Protein AF-A0A107F7M1-F1 (afdb_monomer_lite)

Organism: NCBI:txid101571

Secondary structure (DSSP, 8-state):
--EEEEE--TTSTTSEEEETTEEEE-BTTB-EEEEHHHHHHHHHTT-EESSSSTTSEEE-GGGS-SSPPTT-EEEETTTTEEEEE-SSSEE-TTT--B-

Radius of gyration: 14.3 Å; chains: 1; bounding box: 34×26×34 Å

pLDDT: mean 88.69, std 6.45, range [63.28, 97.25]

Sequence (99 aa):
MPNVIVHPPADGLHNTGYANGRSYTATPGNPIAVPDFDAQILCTNGWLRSVSSFAVTQGPTSGRPAAPAAGTRYSDTTVGREVMWDGATWRDPITGVIV

Structure (mmCIF, N/CA/C/O backbone):
data_AF-A0A107F7M1-F1
#
_entry.id   AF-A0A107F7M1-F1
#
loop_
_atom_site.group_PDB
_atom_site.id
_atom_site.type_symbol
_atom_site.label_atom_id
_atom_site.label_alt_id
_atom_site.label_comp_id
_atom_site.label_asym_id
_atom_site.label_entity_id
_atom_site.label_seq_id
_atom_site.pdbx_PDB_ins_code
_atom_site.Cartn_x
_atom_site.Cartn_y
_atom_site.Cartn_z
_atom_site.occupancy
_atom_site.B_iso_or_equiv
_atom_site.auth_seq_id
_atom_site.auth_comp_id
_atom_site.auth_asym_id
_atom_site.auth_atom_id
_atom_site.pdbx_PDB_model_num
ATOM 1 N N . MET A 1 1 ? 3.448 13.495 7.971 1.00 63.28 1 MET A N 1
ATOM 2 C CA . MET A 1 1 ? 3.317 12.074 8.352 1.00 63.28 1 MET A CA 1
ATOM 3 C C . MET A 1 1 ? 2.776 11.333 7.144 1.00 63.28 1 MET A C 1
ATOM 5 O O . MET A 1 1 ? 1.877 11.884 6.511 1.00 63.28 1 MET A O 1
ATOM 9 N N . PRO A 1 2 ? 3.365 10.196 6.745 1.00 78.38 2 PRO A N 1
ATOM 10 C CA . PRO A 1 2 ? 2.866 9.426 5.615 1.00 78.38 2 PRO A CA 1
ATOM 11 C C . PRO A 1 2 ? 1.515 8.787 5.956 1.00 78.38 2 PRO A C 1
ATOM 13 O O . PRO A 1 2 ? 1.275 8.374 7.091 1.00 78.38 2 PRO A O 1
ATOM 16 N N . ASN A 1 3 ? 0.637 8.708 4.960 1.00 84.69 3 ASN A N 1
ATOM 17 C CA . ASN A 1 3 ? -0.580 7.917 5.067 1.00 84.69 3 ASN A CA 1
ATOM 18 C C . ASN A 1 3 ? -0.294 6.475 4.647 1.00 84.69 3 ASN A C 1
ATOM 20 O O . ASN A 1 3 ? 0.517 6.215 3.757 1.00 84.69 3 ASN A O 1
ATOM 24 N N . VAL A 1 4 ? -1.005 5.552 5.274 1.00 88.19 4 VAL A N 1
ATOM 25 C CA . VAL A 1 4 ? -0.914 4.117 5.072 1.00 88.19 4 VAL A CA 1
ATOM 26 C C . VAL A 1 4 ? -2.297 3.575 4.770 1.00 88.19 4 VAL A C 1
ATOM 28 O O . VAL A 1 4 ? -3.271 3.896 5.448 1.00 88.19 4 VAL A O 1
ATOM 31 N N . ILE A 1 5 ? -2.377 2.738 3.748 1.00 89.50 5 ILE A N 1
ATOM 32 C CA . ILE A 1 5 ? -3.600 2.055 3.369 1.00 89.50 5 ILE A CA 1
ATOM 33 C C . ILE A 1 5 ? -3.819 0.867 4.301 1.00 89.50 5 ILE A C 1
ATOM 35 O O . ILE A 1 5 ? -2.917 0.060 4.566 1.00 89.50 5 ILE A O 1
ATOM 39 N N . VAL A 1 6 ? -5.040 0.800 4.820 1.00 89.88 6 VAL A N 1
ATOM 40 C CA . VAL A 1 6 ? -5.525 -0.257 5.698 1.00 89.88 6 VAL A CA 1
ATOM 41 C C . VAL A 1 6 ? -6.835 -0.825 5.156 1.00 89.88 6 VAL A C 1
ATOM 43 O O . VAL A 1 6 ? -7.669 -0.114 4.590 1.00 89.88 6 VAL A O 1
ATOM 46 N N . HIS A 1 7 ? -7.003 -2.127 5.335 1.00 88.69 7 HIS A N 1
ATOM 47 C CA . HIS A 1 7 ? -8.164 -2.905 4.939 1.00 88.69 7 HIS A CA 1
ATOM 48 C C . HIS A 1 7 ? -8.958 -3.286 6.193 1.00 88.69 7 HIS A C 1
ATOM 50 O O . HIS A 1 7 ? -8.360 -3.810 7.141 1.00 88.69 7 HIS A O 1
ATOM 56 N N . PRO A 1 8 ? -10.281 -3.067 6.210 1.00 89.50 8 PRO A N 1
ATOM 57 C CA . PRO A 1 8 ? -11.118 -3.59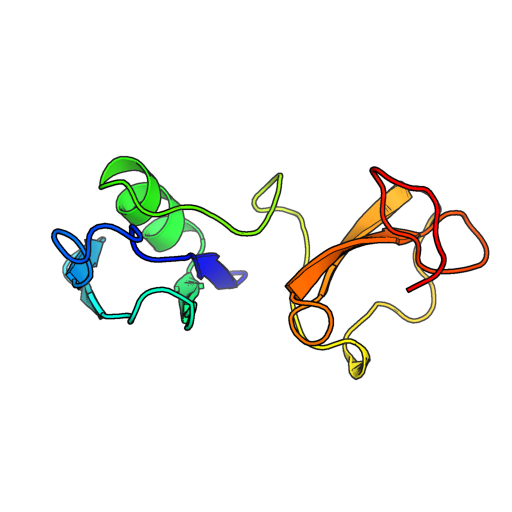8 7.273 1.00 89.50 8 PRO A CA 1
ATOM 58 C C . PRO A 1 8 ? -11.162 -5.133 7.186 1.00 89.50 8 PRO A C 1
ATOM 60 O O . PRO A 1 8 ? -11.001 -5.693 6.091 1.00 89.50 8 PRO A O 1
ATOM 63 N N . PRO A 1 9 ? -11.399 -5.832 8.306 1.00 83.94 9 PRO A N 1
ATOM 64 C CA . PRO A 1 9 ? -11.611 -7.275 8.303 1.00 83.94 9 PRO A CA 1
ATOM 65 C C . PRO A 1 9 ? -12.739 -7.695 7.360 1.00 83.94 9 PRO A C 1
ATOM 67 O O . PRO A 1 9 ? -13.807 -7.087 7.331 1.00 83.94 9 PRO A O 1
ATOM 70 N N . ALA A 1 10 ? -12.513 -8.765 6.595 1.00 81.56 10 ALA A N 1
ATOM 71 C CA . ALA A 1 10 ? -13.483 -9.253 5.613 1.00 81.56 10 ALA A CA 1
ATOM 72 C C . ALA A 1 10 ? -14.746 -9.872 6.241 1.00 81.56 10 ALA A C 1
ATOM 74 O O . ALA A 1 10 ? -15.724 -10.100 5.534 1.00 81.56 10 ALA A O 1
ATOM 75 N N . ASP A 1 11 ? -14.735 -10.122 7.554 1.00 79.44 11 ASP A N 1
ATOM 76 C CA . ASP A 1 11 ? -15.876 -10.640 8.318 1.00 79.44 11 ASP A CA 1
ATOM 77 C C . ASP A 1 11 ? -16.999 -9.606 8.524 1.00 79.44 11 ASP A C 1
ATOM 79 O O . ASP A 1 11 ? -18.102 -9.964 8.932 1.00 79.44 11 ASP A O 1
ATOM 83 N N . GLY A 1 12 ? -16.736 -8.327 8.236 1.00 70.94 12 GLY A N 1
ATOM 84 C CA . GLY A 1 12 ? -17.693 -7.236 8.385 1.00 70.94 12 GLY A CA 1
ATOM 85 C C . GLY A 1 12 ? -17.983 -6.819 9.832 1.00 70.94 12 GLY A C 1
ATOM 86 O O . GLY A 1 12 ? -18.701 -5.840 10.039 1.00 70.94 12 GLY A O 1
ATOM 87 N N . LEU A 1 13 ? -17.417 -7.505 10.829 1.00 69.56 13 LEU A N 1
ATOM 88 C CA . LEU A 1 13 ? -17.677 -7.269 12.254 1.00 69.56 13 LEU A CA 1
ATOM 89 C C . LEU A 1 13 ? -16.901 -6.063 12.801 1.00 69.56 13 LEU A C 1
ATOM 91 O O . LEU A 1 13 ? -17.289 -5.484 13.812 1.00 69.56 13 LEU A O 1
ATOM 95 N N . HIS A 1 14 ? -15.839 -5.649 12.103 1.00 71.88 14 HIS A N 1
ATOM 96 C CA . HIS A 1 14 ? -14.922 -4.586 12.529 1.00 71.88 14 HIS A CA 1
ATOM 97 C C . HIS A 1 14 ? -14.715 -3.507 11.452 1.00 71.88 14 HIS A C 1
ATOM 99 O O . HIS A 1 14 ? -13.668 -2.861 11.392 1.00 71.88 14 HIS A O 1
ATOM 105 N N . ASN A 1 15 ? -15.720 -3.300 10.594 1.00 79.12 15 ASN A N 1
ATOM 106 C CA . ASN A 1 15 ? -15.685 -2.308 9.510 1.00 79.12 15 ASN A CA 1
ATOM 107 C C . ASN A 1 15 ? -15.527 -0.866 9.999 1.00 79.12 15 ASN A C 1
ATOM 109 O O . ASN A 1 15 ? -15.076 -0.013 9.236 1.00 79.12 15 ASN A O 1
ATOM 113 N N . THR A 1 16 ? -15.878 -0.603 11.259 1.00 81.31 16 THR A N 1
ATOM 114 C CA . THR A 1 16 ? -15.584 0.651 11.947 1.00 81.31 16 THR A CA 1
ATOM 115 C C . THR A 1 16 ? -14.562 0.395 13.050 1.00 81.31 16 THR A C 1
ATOM 117 O O . THR A 1 16 ? -14.800 -0.413 13.944 1.00 81.31 16 THR A O 1
ATOM 120 N N . GLY A 1 17 ? -13.434 1.100 12.997 1.00 85.44 17 GLY A N 1
ATOM 121 C CA . GLY A 1 17 ? -12.401 1.088 14.028 1.00 85.44 17 GLY A CA 1
ATOM 122 C C . GLY A 1 17 ? -12.179 2.479 14.615 1.00 85.44 17 GLY A C 1
ATOM 123 O O . GLY A 1 17 ? -12.457 3.492 13.971 1.00 85.44 17 GLY A O 1
ATOM 124 N N . TYR A 1 18 ? -11.655 2.531 15.837 1.00 89.44 18 TYR A N 1
ATOM 125 C CA . TYR A 1 18 ? -11.272 3.780 16.494 1.00 89.44 18 TYR A CA 1
ATOM 126 C C . TYR A 1 18 ? -9.759 3.838 16.690 1.00 89.44 18 TYR A C 1
ATOM 128 O O . TYR A 1 18 ? -9.149 2.867 17.137 1.00 89.44 18 TYR A O 1
ATOM 136 N N . ALA A 1 19 ? -9.164 4.990 16.389 1.00 92.06 19 ALA A N 1
ATOM 137 C CA . ALA A 1 19 ? -7.758 5.276 16.650 1.00 92.06 19 ALA A CA 1
ATOM 138 C C . ALA A 1 19 ? -7.602 6.738 17.080 1.00 92.06 19 ALA A C 1
ATOM 140 O O . ALA A 1 19 ? -8.133 7.636 16.431 1.00 92.06 19 ALA A O 1
ATOM 141 N N . ASN A 1 20 ? -6.938 6.971 18.218 1.00 90.88 20 ASN A N 1
ATOM 142 C CA . ASN A 1 20 ? -6.706 8.305 18.794 1.00 90.88 20 ASN A CA 1
ATOM 143 C C . ASN A 1 20 ? -7.954 9.214 18.833 1.00 90.88 20 ASN A C 1
ATOM 145 O O . ASN A 1 20 ? -7.889 10.402 18.524 1.00 90.88 20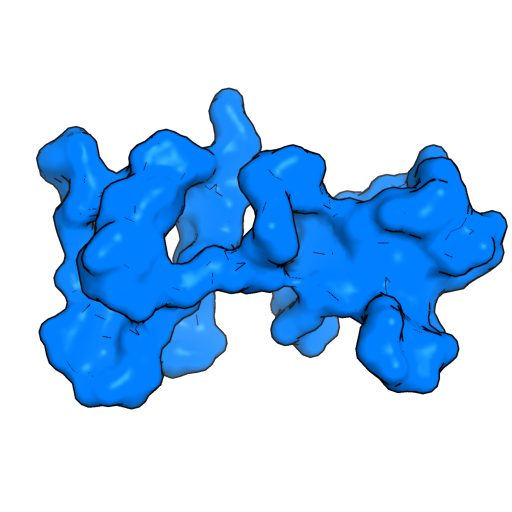 ASN A O 1
ATOM 149 N N . GLY A 1 21 ? -9.113 8.646 19.186 1.00 90.31 21 GLY A N 1
ATOM 150 C CA . GLY A 1 21 ? -10.385 9.375 19.270 1.00 90.31 21 GLY A CA 1
ATOM 151 C C . GLY A 1 21 ? -11.068 9.663 17.926 1.00 90.31 21 GLY A C 1
ATOM 152 O O . GLY A 1 21 ? -12.128 10.284 17.913 1.00 90.31 21 GLY A O 1
ATOM 153 N N . ARG A 1 22 ? -10.507 9.205 16.801 1.00 93.19 22 ARG A N 1
ATOM 154 C CA . ARG A 1 22 ? -11.116 9.285 15.465 1.00 93.19 22 ARG A CA 1
ATOM 155 C C . ARG A 1 22 ? -11.772 7.960 15.096 1.00 93.19 22 ARG A C 1
ATOM 157 O O . ARG A 1 22 ? -11.219 6.901 15.392 1.00 93.19 22 ARG A O 1
ATOM 164 N N . SER A 1 23 ? -12.928 8.024 14.437 1.00 92.50 23 SER A N 1
ATOM 165 C CA . SER A 1 23 ? -13.580 6.861 13.837 1.00 92.50 23 SER A CA 1
ATOM 166 C C . SER A 1 23 ? -13.177 6.716 12.372 1.00 92.50 23 SER A C 1
ATOM 168 O O . SER A 1 23 ? -13.181 7.676 11.602 1.00 92.50 23 SER A O 1
ATOM 170 N N . TYR A 1 24 ? -12.858 5.489 11.984 1.00 92.75 24 TYR A N 1
ATOM 171 C CA . TYR A 1 24 ? -12.532 5.104 10.620 1.00 92.75 24 TYR A CA 1
ATOM 172 C C . TYR A 1 24 ? -13.506 4.022 10.187 1.00 92.75 24 TYR A C 1
ATOM 174 O O . TYR A 1 24 ? -13.704 3.062 10.922 1.00 92.75 24 TYR A O 1
ATOM 182 N N . THR A 1 25 ? -14.133 4.178 9.021 1.00 91.00 25 THR A N 1
ATOM 183 C CA . THR A 1 25 ? -15.054 3.175 8.471 1.00 91.00 25 THR A CA 1
ATOM 184 C C . THR A 1 25 ? -14.676 2.848 7.039 1.00 91.00 25 THR A C 1
ATOM 186 O O . THR A 1 25 ? -14.440 3.752 6.240 1.00 91.00 25 THR A O 1
ATOM 189 N N . ALA A 1 26 ? -14.629 1.559 6.722 1.00 88.19 26 ALA A N 1
ATOM 190 C CA . ALA A 1 26 ? -14.371 1.053 5.385 1.00 88.19 26 ALA A CA 1
ATOM 191 C C . ALA A 1 26 ? -15.210 -0.204 5.129 1.00 88.19 26 ALA A C 1
ATOM 193 O O . ALA A 1 26 ? -15.641 -0.881 6.059 1.00 88.19 26 ALA A O 1
ATOM 194 N N . THR A 1 27 ? -15.448 -0.521 3.858 1.00 86.50 27 THR A N 1
ATOM 195 C CA . THR A 1 27 ? -16.104 -1.777 3.459 1.00 86.50 27 THR A CA 1
ATOM 196 C C . THR A 1 27 ? -15.032 -2.782 3.039 1.00 86.50 27 THR A C 1
ATOM 198 O O . THR A 1 27 ? -14.055 -2.364 2.412 1.00 86.50 27 THR A O 1
ATOM 201 N N . PRO A 1 28 ? -15.178 -4.090 3.321 1.00 84.00 28 PRO A N 1
ATOM 202 C CA . PRO A 1 28 ? -14.279 -5.107 2.788 1.00 84.00 28 PRO A CA 1
ATOM 203 C C . PRO A 1 28 ? -14.077 -4.949 1.277 1.00 84.00 28 PRO A C 1
ATOM 205 O O . PRO A 1 28 ? -15.029 -4.722 0.533 1.00 84.00 28 PRO A O 1
ATOM 208 N N . GLY A 1 29 ? -12.822 -5.011 0.831 1.00 81.00 29 GLY A N 1
ATOM 209 C CA . GLY A 1 29 ? -12.439 -4.758 -0.565 1.00 81.00 29 GLY A CA 1
ATOM 210 C C . GLY A 1 29 ? -12.253 -3.281 -0.942 1.00 81.00 29 GLY A C 1
ATOM 211 O O . GLY A 1 29 ? -11.609 -3.008 -1.948 1.00 81.00 29 GLY A O 1
ATOM 212 N N . ASN A 1 30 ? -12.717 -2.335 -0.119 1.00 84.00 30 ASN A N 1
ATOM 213 C CA . ASN A 1 30 ? -12.544 -0.892 -0.315 1.00 84.00 30 ASN A CA 1
ATOM 214 C C . ASN A 1 30 ? -11.660 -0.310 0.798 1.00 84.00 30 ASN A C 1
ATOM 216 O O . ASN A 1 30 ? -12.181 0.169 1.809 1.00 84.00 30 ASN A O 1
ATOM 220 N N . PRO A 1 31 ? -10.326 -0.386 0.663 1.00 86.81 31 PRO A N 1
ATOM 221 C CA . PRO A 1 31 ? -9.425 0.098 1.695 1.00 86.81 31 PRO A CA 1
ATOM 222 C C . PRO A 1 31 ? -9.411 1.627 1.784 1.00 86.81 31 PRO A C 1
ATOM 224 O O . PRO A 1 31 ? -9.769 2.331 0.840 1.00 86.81 31 PRO A O 1
ATOM 227 N N . ILE A 1 32 ? -8.941 2.140 2.919 1.00 89.00 32 ILE A N 1
ATOM 228 C CA . ILE A 1 32 ? -8.823 3.579 3.182 1.00 89.00 32 ILE A CA 1
ATOM 229 C C . ILE A 1 32 ? -7.387 3.941 3.552 1.00 89.00 32 ILE A C 1
ATOM 231 O O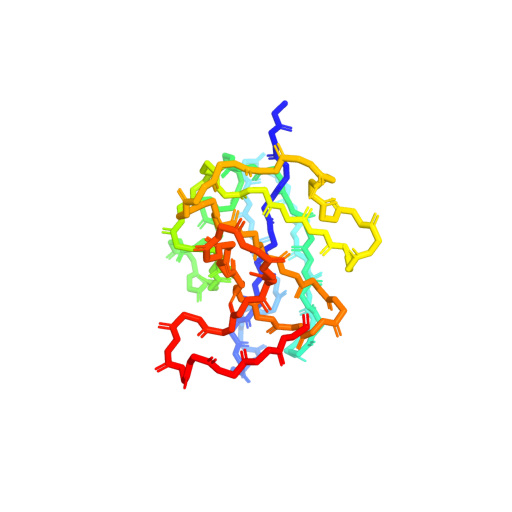 . ILE A 1 32 ? -6.672 3.144 4.158 1.00 89.00 32 ILE A O 1
ATOM 235 N N . ALA A 1 33 ? -6.971 5.156 3.201 1.00 89.25 33 ALA A N 1
ATOM 236 C CA . ALA A 1 33 ? -5.696 5.719 3.623 1.00 89.25 33 ALA A CA 1
ATOM 237 C C . ALA A 1 33 ? -5.873 6.463 4.953 1.00 89.25 33 ALA A C 1
ATOM 239 O O . ALA A 1 33 ? -6.719 7.351 5.061 1.00 89.25 33 ALA A O 1
ATOM 240 N N . VAL A 1 34 ? -5.064 6.121 5.951 1.00 90.00 34 VAL A N 1
ATOM 241 C CA . VAL A 1 34 ? -5.091 6.728 7.291 1.00 90.00 34 VAL A CA 1
ATOM 242 C C . VAL A 1 34 ? -3.675 7.134 7.709 1.00 90.00 34 VAL A C 1
ATOM 244 O O . VAL A 1 34 ? -2.714 6.598 7.158 1.00 90.00 34 VAL A O 1
ATOM 247 N N . PRO A 1 35 ? -3.491 8.050 8.669 1.00 91.12 35 PRO A N 1
ATOM 248 C CA . PRO A 1 35 ? -2.162 8.354 9.195 1.00 91.12 35 PRO A CA 1
ATOM 249 C C . PRO A 1 35 ? -1.472 7.109 9.771 1.00 91.12 35 PRO A C 1
ATOM 251 O O . PRO A 1 35 ? -2.124 6.273 10.396 1.00 91.12 35 PRO A O 1
ATOM 254 N N . ASP A 1 36 ? -0.156 6.990 9.597 1.00 88.62 36 ASP A N 1
ATOM 255 C CA . ASP A 1 36 ? 0.653 5.865 10.095 1.00 88.62 36 ASP A CA 1
ATOM 256 C C . ASP A 1 36 ? 0.415 5.518 11.580 1.00 88.62 36 ASP A C 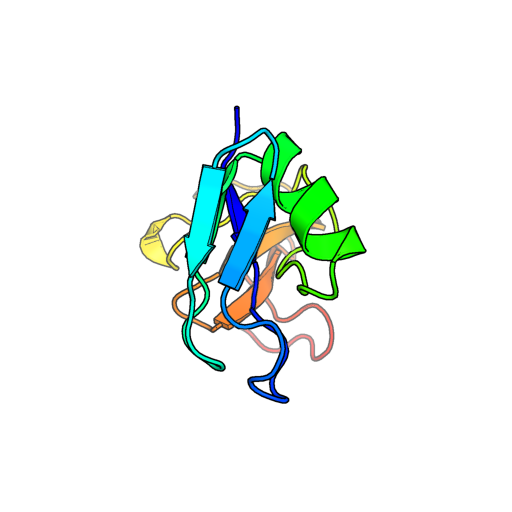1
ATOM 258 O O . ASP A 1 36 ? 0.214 4.351 11.926 1.00 88.62 36 ASP A O 1
ATOM 262 N N . PHE A 1 37 ? 0.360 6.527 12.448 1.00 89.00 37 PHE A N 1
ATOM 263 C CA . PHE A 1 37 ? 0.124 6.363 13.882 1.00 89.00 37 PHE A CA 1
ATOM 264 C C . PHE A 1 37 ? -1.291 5.848 14.209 1.00 89.00 37 PHE A C 1
ATOM 266 O O . PHE A 1 37 ? -1.475 5.137 15.197 1.00 89.00 37 PHE A O 1
ATOM 273 N N . ASP A 1 38 ? -2.288 6.161 13.374 1.00 93.31 38 ASP A N 1
ATOM 274 C CA . ASP A 1 38 ? -3.650 5.631 13.505 1.00 93.31 38 ASP A CA 1
ATOM 275 C C . ASP A 1 38 ? -3.740 4.213 12.917 1.00 93.31 38 ASP A C 1
ATOM 277 O O . ASP A 1 38 ? -4.373 3.333 13.507 1.00 93.31 38 ASP A O 1
ATOM 281 N N . ALA A 1 39 ? -3.042 3.950 11.805 1.00 90.69 39 ALA A N 1
ATOM 282 C CA . ALA A 1 39 ? -2.964 2.628 11.183 1.00 90.69 39 ALA A CA 1
ATOM 283 C C . ALA A 1 39 ? -2.431 1.566 12.151 1.00 90.69 39 ALA A C 1
ATOM 285 O O . ALA A 1 39 ? -2.926 0.440 12.139 1.00 90.69 39 ALA A O 1
ATOM 286 N N . GLN A 1 40 ? -1.456 1.899 13.004 1.00 89.94 40 GLN A N 1
ATOM 287 C CA . GLN A 1 40 ? -0.942 0.957 14.000 1.00 89.94 40 GLN A CA 1
ATOM 288 C C . GLN A 1 40 ? -2.031 0.509 14.988 1.00 89.94 40 GLN A C 1
ATOM 290 O O . GLN A 1 40 ? -2.136 -0.682 15.275 1.00 89.94 40 GLN A O 1
ATOM 295 N N . ILE A 1 41 ? -2.870 1.434 15.462 1.00 91.94 41 ILE A N 1
ATOM 296 C CA . ILE A 1 41 ? -3.981 1.118 16.372 1.00 91.94 41 ILE A CA 1
ATOM 297 C C . ILE A 1 41 ? -5.053 0.305 15.643 1.00 91.94 41 ILE A C 1
ATOM 299 O O . ILE A 1 41 ? -5.518 -0.705 16.168 1.00 91.94 41 ILE A O 1
ATOM 303 N N . LEU A 1 42 ? -5.410 0.694 14.415 1.00 91.50 42 LEU A N 1
ATOM 304 C CA . LEU A 1 42 ? -6.374 -0.058 13.609 1.00 91.50 42 LEU A CA 1
ATOM 305 C C . LEU A 1 42 ? -5.904 -1.496 13.354 1.00 91.50 42 LEU A C 1
ATOM 307 O O . LEU A 1 42 ? -6.713 -2.416 13.447 1.00 91.50 42 LEU A O 1
ATOM 311 N N . CYS A 1 43 ? -4.606 -1.710 13.111 1.00 89.62 43 CYS A N 1
ATOM 312 C CA . CYS A 1 43 ? -4.055 -3.056 12.937 1.00 89.62 43 CYS A CA 1
ATOM 313 C C . CYS A 1 43 ? -4.175 -3.911 14.205 1.00 89.62 43 CYS A C 1
ATOM 315 O O . CYS A 1 43 ? -4.513 -5.089 14.124 1.00 89.62 43 CYS A O 1
ATOM 317 N N . THR A 1 44 ? -3.957 -3.320 15.383 1.00 88.69 44 THR A N 1
ATOM 318 C CA . THR A 1 44 ? -4.216 -3.995 16.668 1.00 88.69 44 THR A CA 1
ATOM 319 C C . THR A 1 44 ? -5.696 -4.357 16.831 1.00 88.69 44 THR A C 1
ATOM 321 O O . THR A 1 44 ? -6.011 -5.390 17.412 1.00 88.69 44 THR A O 1
ATOM 324 N N . ASN A 1 45 ? -6.600 -3.560 16.255 1.00 87.44 45 ASN A N 1
ATOM 325 C CA . ASN A 1 45 ? -8.044 -3.818 16.213 1.00 87.44 45 ASN A CA 1
ATOM 326 C C . ASN A 1 45 ? -8.466 -4.755 15.062 1.00 87.44 45 ASN A C 1
ATOM 328 O O . ASN A 1 45 ? -9.636 -4.785 14.682 1.00 87.44 45 ASN A O 1
ATOM 332 N N . GLY A 1 46 ? -7.524 -5.504 14.482 1.00 88.19 46 GLY A N 1
ATOM 333 C CA . GLY A 1 46 ? -7.787 -6.537 13.481 1.00 88.19 46 GLY A CA 1
ATOM 334 C C . GLY A 1 46 ? -7.735 -6.067 12.029 1.00 88.19 46 GLY A C 1
ATOM 335 O O . GLY A 1 46 ? -7.803 -6.904 11.133 1.00 88.19 46 GLY A O 1
ATOM 336 N N . TRP A 1 47 ? -7.576 -4.768 11.762 1.00 91.06 47 TRP A N 1
ATOM 337 C CA . TRP A 1 47 ? -7.405 -4.291 10.389 1.00 91.06 47 TRP A CA 1
ATOM 338 C C . TRP A 1 47 ? -6.071 -4.763 9.808 1.00 91.06 47 TRP A C 1
ATOM 340 O O . TRP A 1 47 ? -5.099 -5.002 10.522 1.00 91.06 47 TRP A O 1
ATOM 350 N N . LEU A 1 48 ? -6.000 -4.869 8.485 1.00 89.06 48 LEU A N 1
ATOM 351 C CA . LEU A 1 48 ? -4.792 -5.311 7.799 1.00 89.06 48 LEU A CA 1
ATOM 352 C C . LEU A 1 48 ? -4.151 -4.156 7.039 1.00 89.06 48 LEU A C 1
ATOM 354 O O . LEU A 1 48 ? -4.805 -3.459 6.272 1.00 89.06 48 LEU A O 1
ATOM 358 N N . ARG A 1 49 ? -2.849 -3.955 7.217 1.00 88.19 49 ARG A N 1
ATOM 359 C CA . ARG A 1 49 ? -2.083 -2.962 6.459 1.00 88.19 49 ARG A CA 1
ATOM 360 C C . ARG A 1 49 ? -1.682 -3.516 5.089 1.00 88.19 49 ARG A C 1
ATOM 362 O O . ARG A 1 49 ? -1.190 -4.637 5.016 1.00 88.19 49 ARG A O 1
ATOM 369 N N . SER A 1 50 ? -1.806 -2.716 4.027 1.00 81.69 50 SER A N 1
ATOM 370 C CA . SER A 1 50 ? -1.448 -3.130 2.652 1.00 81.69 50 SER A CA 1
ATOM 371 C C . SER A 1 50 ? 0.059 -3.228 2.396 1.00 81.69 50 SER A C 1
ATOM 373 O O . SER A 1 50 ? 0.479 -3.817 1.406 1.00 81.69 50 SER A O 1
ATOM 375 N N . VAL A 1 51 ? 0.876 -2.628 3.266 1.00 79.94 51 VAL A N 1
ATOM 376 C CA . VAL A 1 51 ? 2.340 -2.590 3.143 1.00 79.94 51 VAL A CA 1
ATOM 377 C C . VAL A 1 51 ? 3.060 -3.447 4.164 1.00 79.94 51 VAL A C 1
ATOM 379 O O . VAL A 1 51 ? 2.694 -3.510 5.344 1.00 79.94 51 VAL A O 1
ATOM 382 N N . SER A 1 52 ? 4.195 -3.981 3.720 1.00 76.94 52 SER A N 1
ATOM 383 C CA . SER A 1 52 ? 5.155 -4.688 4.564 1.00 76.94 52 SER A CA 1
ATOM 384 C C . SER A 1 52 ? 5.704 -3.821 5.709 1.00 76.94 52 SER A C 1
ATOM 386 O O . SER A 1 52 ? 5.850 -4.312 6.829 1.00 76.94 52 SER A O 1
ATOM 388 N N . SER A 1 53 ? 5.924 -2.518 5.495 1.00 81.44 53 SER A N 1
ATOM 389 C CA . SER A 1 53 ? 6.353 -1.579 6.544 1.00 81.44 53 SER A CA 1
ATOM 390 C C . SER A 1 53 ? 5.804 -0.162 6.343 1.00 81.44 53 SER A C 1
ATOM 392 O O . SER A 1 53 ? 5.442 0.216 5.232 1.00 81.44 53 SER A O 1
ATOM 394 N N . PHE A 1 54 ? 5.788 0.649 7.407 1.00 74.44 54 PHE A N 1
ATOM 395 C CA . PHE A 1 54 ? 5.366 2.060 7.363 1.00 74.44 54 PHE A CA 1
ATOM 396 C C . PHE A 1 54 ? 6.268 2.959 6.497 1.00 74.44 54 PHE A C 1
ATOM 398 O O . PHE A 1 54 ? 5.874 4.069 6.158 1.00 74.44 54 PHE A O 1
ATOM 405 N N . ALA A 1 55 ? 7.461 2.485 6.123 1.00 78.38 55 ALA A N 1
ATOM 406 C CA . ALA A 1 55 ? 8.374 3.208 5.240 1.00 78.38 55 ALA A CA 1
ATOM 407 C C . ALA A 1 55 ? 8.053 3.011 3.747 1.00 78.38 55 ALA A C 1
ATOM 409 O O . ALA A 1 55 ? 8.620 3.705 2.906 1.00 78.38 55 ALA A O 1
ATOM 410 N N . VAL A 1 56 ? 7.175 2.061 3.399 1.00 84.88 56 VAL A N 1
ATOM 411 C CA . VAL A 1 56 ? 6.800 1.804 2.004 1.00 84.88 56 VAL A CA 1
ATOM 412 C C . VAL A 1 56 ? 5.797 2.855 1.538 1.00 84.88 56 VAL A C 1
ATOM 414 O O . VAL A 1 56 ? 4.690 2.960 2.070 1.00 84.88 56 VAL A O 1
ATOM 417 N N . THR A 1 57 ? 6.182 3.605 0.508 1.00 86.88 57 THR A N 1
ATOM 418 C CA . THR A 1 57 ? 5.316 4.571 -0.175 1.00 86.88 57 THR A CA 1
ATOM 419 C C . THR A 1 57 ? 4.165 3.862 -0.889 1.00 86.88 57 THR A C 1
ATOM 421 O O . THR A 1 57 ? 4.306 2.730 -1.356 1.00 86.88 57 THR A O 1
ATOM 424 N N . GLN A 1 58 ? 3.017 4.529 -0.985 1.00 88.31 58 GLN A N 1
ATOM 425 C CA . GLN A 1 58 ? 1.787 3.953 -1.527 1.00 88.31 58 GLN A CA 1
ATOM 426 C C . GLN A 1 58 ? 1.070 4.953 -2.430 1.00 88.31 58 GLN A C 1
ATOM 428 O O . GLN A 1 58 ? 1.184 6.164 -2.224 1.00 88.31 58 GLN A O 1
ATOM 433 N N . GLY A 1 59 ? 0.302 4.451 -3.392 1.00 87.44 59 GLY A N 1
ATOM 434 C CA . GLY A 1 59 ? -0.495 5.279 -4.295 1.00 87.44 59 GLY A CA 1
ATOM 435 C C . GLY A 1 59 ? -0.784 4.590 -5.631 1.00 87.44 59 GLY A C 1
ATOM 436 O O . GLY A 1 59 ? -0.527 3.396 -5.767 1.00 87.44 59 GLY A O 1
ATOM 437 N N . PRO A 1 60 ? -1.352 5.312 -6.611 1.00 90.81 60 PRO A N 1
ATOM 438 C CA . PRO A 1 60 ? -1.673 4.746 -7.921 1.00 90.81 60 PRO A CA 1
ATOM 439 C C . PRO A 1 60 ? -0.407 4.437 -8.731 1.00 90.81 60 PRO A C 1
ATOM 441 O O . PRO A 1 60 ? 0.663 4.974 -8.444 1.00 90.81 60 PRO A O 1
ATOM 444 N N . THR A 1 61 ? -0.530 3.668 -9.818 1.00 94.44 61 THR A N 1
ATOM 445 C CA . THR A 1 61 ? 0.603 3.381 -10.723 1.00 94.44 61 THR A CA 1
ATOM 446 C C . THR A 1 61 ? 1.294 4.644 -11.243 1.00 94.44 61 THR A C 1
ATOM 448 O O . THR A 1 61 ? 2.516 4.675 -11.372 1.00 94.44 61 THR A O 1
ATOM 451 N N . SER A 1 62 ? 0.542 5.724 -11.469 1.00 95.19 62 SER A N 1
ATOM 452 C CA . SER A 1 62 ? 1.089 7.028 -11.874 1.00 95.19 62 SER A CA 1
ATOM 453 C C . SER A 1 62 ? 1.919 7.728 -10.791 1.00 95.19 62 SER A C 1
ATOM 455 O O . SER A 1 62 ? 2.668 8.649 -11.101 1.00 95.19 62 SER A O 1
ATOM 457 N N . GLY A 1 63 ? 1.792 7.310 -9.530 1.00 93.19 63 GLY A N 1
ATOM 458 C CA . GLY A 1 63 ? 2.548 7.819 -8.388 1.00 93.19 63 GLY A CA 1
ATOM 459 C C . GLY A 1 63 ? 3.795 7.000 -8.049 1.00 93.19 63 GLY A C 1
ATOM 460 O O . GLY A 1 63 ? 4.461 7.311 -7.057 1.00 93.19 63 GLY A O 1
ATOM 461 N N . ARG A 1 64 ? 4.116 5.953 -8.824 1.00 94.44 64 ARG A N 1
ATOM 462 C CA . ARG A 1 64 ? 5.366 5.202 -8.654 1.00 94.44 64 ARG A CA 1
ATOM 463 C C . ARG A 1 64 ? 6.563 6.147 -8.854 1.00 94.44 64 ARG A C 1
ATOM 465 O O . ARG A 1 64 ? 6.546 6.954 -9.786 1.00 94.44 64 ARG A O 1
ATOM 472 N N . PRO A 1 65 ? 7.622 6.058 -8.027 1.00 94.44 65 PRO A N 1
ATOM 473 C CA . PRO A 1 65 ? 8.842 6.826 -8.253 1.00 94.44 65 PRO A CA 1
ATOM 474 C C . PRO A 1 65 ? 9.398 6.596 -9.665 1.00 94.44 65 PRO A C 1
ATOM 476 O O . PRO A 1 65 ? 9.460 5.456 -10.121 1.00 94.44 65 PRO A O 1
ATOM 479 N N . ALA A 1 66 ? 9.824 7.667 -10.339 1.00 93.44 66 ALA A N 1
ATOM 480 C CA . ALA A 1 66 ? 10.345 7.592 -11.708 1.00 93.44 66 ALA A CA 1
ATOM 481 C C . ALA A 1 66 ? 11.795 7.072 -11.786 1.00 93.44 66 ALA A C 1
ATOM 483 O O . ALA A 1 66 ? 12.176 6.472 -12.785 1.00 93.44 66 ALA A O 1
ATOM 484 N N . ALA A 1 67 ? 12.595 7.290 -10.736 1.00 93.62 67 ALA A N 1
ATOM 485 C CA . ALA A 1 67 ? 13.986 6.834 -10.643 1.00 93.62 67 ALA A CA 1
ATOM 486 C C . ALA A 1 67 ? 14.281 6.144 -9.290 1.00 93.62 67 ALA A C 1
ATOM 488 O O . ALA A 1 67 ? 15.050 6.665 -8.480 1.00 93.62 67 ALA A O 1
ATOM 489 N N . PRO A 1 68 ? 13.627 5.009 -8.988 1.00 95.50 68 PRO A N 1
ATOM 490 C CA . PRO A 1 68 ? 13.863 4.250 -7.764 1.00 95.50 68 PRO A CA 1
ATOM 491 C C . PRO A 1 68 ? 15.183 3.465 -7.822 1.00 95.50 68 PRO A C 1
ATOM 493 O O . PRO A 1 68 ? 15.634 3.037 -8.884 1.00 95.50 68 PRO A O 1
ATOM 496 N N . ALA A 1 69 ? 15.775 3.202 -6.657 1.00 95.81 69 ALA A N 1
ATOM 497 C CA . ALA A 1 69 ? 16.852 2.220 -6.540 1.00 95.81 69 ALA A CA 1
ATOM 498 C C . ALA A 1 69 ? 16.290 0.788 -6.636 1.00 95.81 69 ALA A C 1
ATOM 500 O O . ALA A 1 69 ? 15.141 0.540 -6.255 1.00 95.81 69 ALA A O 1
ATOM 501 N N . ALA A 1 70 ? 17.085 -0.171 -7.117 1.00 95.81 70 ALA A N 1
ATOM 502 C CA . ALA A 1 70 ? 16.703 -1.587 -7.097 1.00 95.81 70 ALA A CA 1
ATOM 503 C C . ALA A 1 70 ? 16.343 -2.035 -5.667 1.00 95.81 70 ALA A C 1
ATOM 505 O O . ALA A 1 70 ? 16.998 -1.647 -4.700 1.00 95.81 70 ALA A O 1
ATOM 506 N N . GLY A 1 71 ? 15.273 -2.816 -5.532 1.00 92.94 71 GLY A N 1
ATOM 507 C CA . GLY A 1 71 ? 14.705 -3.231 -4.249 1.00 92.94 71 GLY A CA 1
ATOM 508 C C . GLY A 1 71 ? 13.712 -2.239 -3.636 1.00 92.94 71 GLY A C 1
ATOM 509 O O . GLY A 1 71 ? 13.087 -2.568 -2.625 1.00 92.94 71 GLY A O 1
ATOM 510 N N . THR A 1 72 ? 13.512 -1.055 -4.234 1.00 94.06 72 THR A N 1
ATOM 511 C CA . THR A 1 72 ? 12.474 -0.115 -3.779 1.00 94.06 72 THR A CA 1
ATOM 512 C C . THR A 1 72 ? 11.109 -0.786 -3.869 1.00 94.06 72 THR A C 1
ATOM 514 O O . THR A 1 72 ? 10.723 -1.272 -4.931 1.00 94.06 72 THR A O 1
ATOM 517 N N . ARG A 1 73 ? 10.376 -0.794 -2.754 1.00 92.94 73 ARG A N 1
ATOM 518 C CA . ARG A 1 73 ? 9.001 -1.295 -2.670 1.00 92.94 73 ARG A CA 1
ATOM 519 C C . ARG A 1 73 ? 8.010 -0.145 -2.796 1.00 92.94 73 ARG A C 1
ATOM 521 O O . ARG A 1 73 ? 8.274 0.960 -2.324 1.00 92.94 73 ARG A O 1
ATOM 528 N N . TYR A 1 74 ? 6.865 -0.424 -3.4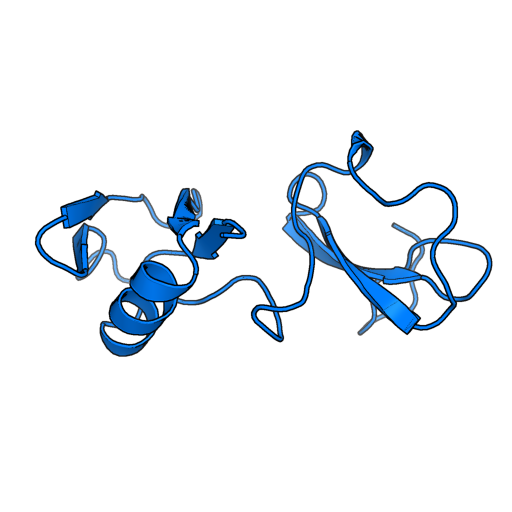00 1.00 92.31 74 TYR A N 1
ATOM 529 C CA . TYR A 1 74 ? 5.757 0.514 -3.530 1.00 92.31 74 TYR A CA 1
ATOM 530 C C . TYR A 1 74 ? 4.434 -0.245 -3.442 1.00 92.31 74 TYR A C 1
ATOM 532 O O . TYR A 1 74 ? 4.265 -1.256 -4.116 1.00 92.31 74 TYR A O 1
ATOM 540 N N . SER A 1 75 ? 3.488 0.219 -2.628 1.00 90.62 75 SER A N 1
ATOM 541 C CA . SER A 1 75 ? 2.134 -0.349 -2.617 1.00 90.62 75 SER A CA 1
ATOM 542 C C . SER A 1 75 ? 1.282 0.333 -3.672 1.00 90.62 75 SER A C 1
ATOM 544 O O . SER A 1 75 ? 0.789 1.443 -3.455 1.00 90.62 75 SER A O 1
ATOM 546 N N . ASP A 1 76 ? 1.111 -0.340 -4.805 1.00 90.94 76 ASP A N 1
ATOM 547 C CA . ASP A 1 76 ? 0.357 0.178 -5.935 1.00 90.94 76 ASP A CA 1
ATOM 548 C C . ASP A 1 76 ? -1.140 -0.107 -5.772 1.00 90.94 76 ASP A C 1
ATOM 550 O O . ASP A 1 76 ? -1.580 -1.259 -5.779 1.00 90.94 76 ASP A O 1
ATOM 554 N N . THR A 1 77 ? -1.935 0.951 -5.647 1.00 85.88 77 THR A N 1
ATOM 555 C CA . THR A 1 77 ? -3.386 0.868 -5.457 1.00 85.88 77 THR A CA 1
ATOM 556 C C . THR A 1 77 ? -4.160 0.598 -6.737 1.00 85.88 77 THR A C 1
ATOM 558 O O . THR A 1 77 ? -5.283 0.112 -6.663 1.00 85.88 77 THR A O 1
ATOM 561 N N . THR A 1 78 ? -3.584 0.888 -7.903 1.00 89.56 78 THR A N 1
ATOM 562 C CA . THR A 1 78 ? -4.181 0.568 -9.203 1.00 89.56 78 THR A CA 1
ATOM 563 C C . THR A 1 78 ? -4.062 -0.927 -9.490 1.00 89.56 78 THR A C 1
ATOM 565 O O . THR A 1 78 ? -5.002 -1.533 -9.993 1.00 89.56 78 THR A O 1
ATOM 568 N N . VAL A 1 79 ? -2.934 -1.540 -9.122 1.00 89.12 79 VAL A N 1
ATOM 569 C CA . VAL A 1 79 ? -2.724 -2.996 -9.232 1.00 89.12 79 VAL A CA 1
ATOM 570 C C . VAL A 1 79 ? -3.349 -3.743 -8.046 1.00 89.12 79 VAL A C 1
ATOM 572 O O . VAL A 1 79 ? -3.732 -4.909 -8.160 1.00 89.12 79 VAL A O 1
ATOM 575 N N . GLY A 1 80 ? -3.435 -3.080 -6.891 1.00 83.94 80 GLY A N 1
ATOM 576 C CA . GLY A 1 80 ? -3.949 -3.646 -5.647 1.00 83.94 80 GLY A CA 1
ATOM 577 C C . GLY A 1 80 ? -2.946 -4.533 -4.906 1.00 83.94 80 GLY A C 1
ATOM 578 O O . GLY A 1 80 ? -3.363 -5.424 -4.169 1.00 83.94 80 GLY A O 1
ATOM 579 N N . ARG A 1 81 ? -1.635 -4.343 -5.112 1.00 85.81 81 ARG A N 1
ATOM 580 C CA .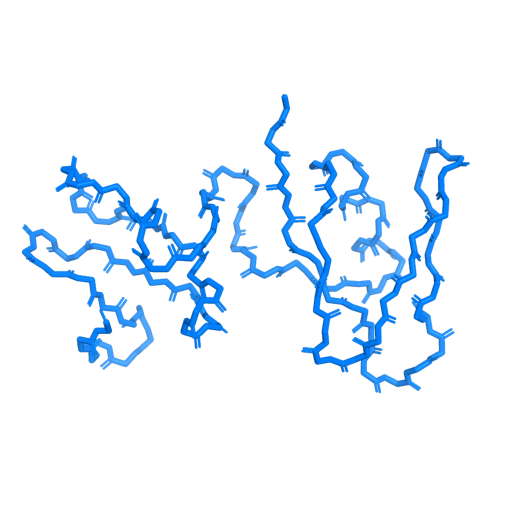 ARG A 1 81 ? -0.584 -5.122 -4.432 1.00 85.81 81 ARG A CA 1
ATOM 581 C C . ARG A 1 81 ? 0.727 -4.348 -4.297 1.00 85.81 81 ARG A C 1
ATOM 583 O O . ARG A 1 81 ? 0.956 -3.356 -4.988 1.00 85.81 81 ARG A O 1
ATOM 590 N N . GLU A 1 82 ? 1.611 -4.840 -3.433 1.00 90.56 82 GLU A N 1
ATOM 591 C CA . GLU A 1 82 ? 2.983 -4.339 -3.346 1.00 90.56 82 GLU A CA 1
ATOM 592 C C . GLU A 1 82 ? 3.799 -4.791 -4.566 1.00 90.56 82 GLU A C 1
ATOM 594 O O . GLU A 1 82 ? 3.775 -5.961 -4.949 1.00 90.56 82 GLU A O 1
ATOM 599 N N . VAL A 1 83 ? 4.524 -3.853 -5.168 1.00 93.81 83 VAL A N 1
ATOM 600 C CA . VAL A 1 83 ? 5.447 -4.065 -6.284 1.00 93.81 83 VAL A CA 1
ATOM 601 C C . VAL A 1 83 ? 6.862 -3.673 -5.865 1.00 93.81 83 VAL A C 1
ATOM 603 O O . VAL A 1 83 ? 7.060 -2.842 -4.975 1.00 93.81 83 VAL A O 1
ATOM 606 N N . MET A 1 84 ? 7.862 -4.266 -6.509 1.00 95.25 84 MET A N 1
ATOM 607 C CA . MET A 1 84 ? 9.275 -3.997 -6.267 1.00 95.25 84 MET A CA 1
ATOM 608 C C . MET A 1 84 ? 9.974 -3.613 -7.569 1.00 95.25 84 MET A C 1
ATOM 610 O O . MET A 1 84 ? 9.769 -4.246 -8.604 1.00 95.25 84 MET A O 1
ATOM 614 N N . TRP A 1 85 ? 10.815 -2.584 -7.513 1.00 97.25 85 TRP A N 1
ATOM 615 C CA . TRP A 1 85 ? 11.694 -2.224 -8.618 1.00 97.25 85 TRP A CA 1
ATOM 616 C C . TRP A 1 85 ? 12.870 -3.199 -8.700 1.00 97.25 85 TRP A C 1
ATOM 618 O O . TRP A 1 85 ? 13.638 -3.314 -7.744 1.00 97.25 85 TRP A O 1
ATOM 628 N N . ASP A 1 86 ? 13.043 -3.880 -9.831 1.00 95.44 86 ASP A N 1
ATOM 629 C CA . ASP A 1 86 ? 14.148 -4.832 -10.038 1.00 95.44 86 ASP A CA 1
ATOM 630 C C . ASP A 1 86 ? 15.448 -4.172 -10.542 1.00 95.44 86 ASP A C 1
ATOM 632 O O . ASP A 1 86 ? 16.470 -4.839 -10.677 1.00 95.44 86 ASP A O 1
ATOM 636 N N . GLY A 1 87 ? 15.419 -2.862 -10.807 1.00 96.38 87 GLY A N 1
ATOM 637 C CA . GLY A 1 87 ? 16.501 -2.114 -11.454 1.00 96.38 87 GLY A CA 1
ATOM 638 C C . GLY A 1 87 ? 16.163 -1.630 -12.869 1.00 96.38 87 GLY A C 1
ATOM 639 O O . GLY A 1 87 ? 16.833 -0.726 -13.361 1.00 96.38 87 GLY A O 1
ATOM 640 N N . ALA A 1 88 ? 15.118 -2.173 -13.497 1.00 95.00 88 ALA A N 1
ATOM 641 C CA . ALA A 1 88 ? 14.695 -1.841 -14.858 1.00 95.00 88 ALA A CA 1
ATOM 642 C C . ALA A 1 88 ? 13.171 -1.708 -15.023 1.00 95.00 88 ALA A C 1
ATOM 644 O O . ALA A 1 88 ? 12.709 -0.932 -15.860 1.00 95.00 88 ALA A O 1
ATOM 645 N N . THR A 1 89 ? 12.382 -2.465 -14.263 1.00 96.44 89 THR A N 1
ATOM 646 C CA . THR A 1 89 ? 10.920 -2.430 -14.296 1.00 96.44 89 THR A CA 1
ATOM 647 C C . THR A 1 89 ? 10.310 -2.760 -12.931 1.00 96.44 89 THR A C 1
ATOM 649 O O . THR A 1 89 ? 10.967 -3.277 -12.023 1.00 96.44 89 THR A O 1
ATOM 652 N N . TRP A 1 90 ? 9.029 -2.441 -12.769 1.00 96.88 90 TRP A N 1
ATOM 653 C CA . TRP A 1 90 ? 8.267 -2.810 -11.582 1.00 96.88 90 TRP A CA 1
ATOM 654 C C . TRP A 1 90 ? 7.753 -4.237 -11.732 1.00 96.88 90 TRP A C 1
ATOM 656 O O . TRP A 1 90 ? 7.172 -4.600 -12.756 1.00 96.88 90 TRP A O 1
ATOM 666 N N . ARG A 1 91 ? 7.980 -5.056 -10.706 1.00 96.94 91 ARG A N 1
ATOM 667 C CA . ARG A 1 91 ? 7.577 -6.461 -10.687 1.00 96.94 91 ARG A CA 1
ATOM 668 C C . ARG A 1 91 ? 6.819 -6.812 -9.426 1.00 96.94 91 ARG A C 1
ATOM 670 O O . ARG A 1 91 ? 6.995 -6.200 -8.373 1.00 96.94 91 ARG A O 1
ATOM 677 N N . ASP A 1 92 ? 6.009 -7.849 -9.535 1.00 93.81 92 ASP A N 1
ATOM 678 C CA . ASP A 1 92 ? 5.428 -8.524 -8.390 1.00 93.81 92 ASP A CA 1
ATOM 679 C C . ASP A 1 92 ? 6.558 -9.267 -7.640 1.00 93.81 92 ASP A C 1
ATOM 681 O O . ASP A 1 92 ? 7.244 -10.097 -8.244 1.00 93.81 92 ASP A O 1
ATOM 685 N N . PRO A 1 93 ? 6.793 -8.984 -6.346 1.00 91.38 93 PRO A N 1
ATOM 686 C CA . PRO A 1 93 ? 7.912 -9.556 -5.596 1.00 91.38 93 PRO A CA 1
ATOM 687 C C . PRO A 1 93 ? 7.740 -11.048 -5.271 1.00 91.38 93 PRO A C 1
ATOM 689 O O . PRO A 1 93 ? 8.691 -11.672 -4.805 1.00 91.38 93 PRO A O 1
ATOM 692 N N . ILE A 1 94 ? 6.550 -11.619 -5.480 1.00 90.62 94 ILE A N 1
ATOM 693 C CA . ILE A 1 94 ? 6.255 -13.037 -5.244 1.00 90.62 94 ILE A CA 1
ATOM 694 C C . ILE A 1 94 ? 6.417 -13.829 -6.543 1.00 90.62 94 ILE A C 1
ATOM 696 O O . ILE A 1 94 ? 7.012 -14.904 -6.539 1.00 90.62 94 ILE A O 1
ATOM 700 N N . THR A 1 95 ? 5.887 -13.314 -7.656 1.00 94.75 95 THR A N 1
ATOM 701 C CA . THR A 1 95 ? 5.850 -14.049 -8.936 1.00 94.75 95 THR A CA 1
ATOM 702 C C . THR A 1 95 ? 6.937 -13.637 -9.928 1.00 94.75 95 THR A C 1
ATOM 704 O O . THR A 1 95 ? 7.215 -14.376 -10.870 1.00 94.75 95 THR A O 1
ATOM 707 N N . GLY A 1 96 ? 7.544 -12.459 -9.760 1.00 92.94 96 GLY A N 1
ATOM 708 C CA . GLY A 1 96 ? 8.524 -11.896 -10.692 1.00 92.94 96 GLY A CA 1
ATOM 709 C C . GLY A 1 96 ? 7.927 -11.371 -12.004 1.00 92.94 96 GLY A C 1
ATOM 710 O O . GLY A 1 96 ? 8.669 -10.931 -12.885 1.00 92.94 96 GLY A O 1
ATOM 711 N N . VAL A 1 97 ? 6.602 -11.398 -12.163 1.00 96.06 97 VAL A N 1
ATOM 712 C CA . VAL A 1 97 ? 5.912 -10.880 -13.354 1.00 96.06 97 VAL A CA 1
ATOM 713 C C . VAL A 1 97 ? 5.961 -9.348 -13.367 1.00 96.06 97 VAL A C 1
ATOM 715 O O . VAL A 1 97 ? 5.936 -8.718 -12.311 1.00 96.06 97 VAL A O 1
ATOM 718 N N . ILE A 1 98 ? 6.064 -8.755 -14.560 1.00 95.25 98 ILE A N 1
ATOM 719 C CA . ILE A 1 98 ? 6.044 -7.295 -14.764 1.00 95.25 98 ILE A CA 1
ATOM 720 C C . ILE A 1 98 ? 4.643 -6.751 -14.476 1.00 95.25 98 ILE A C 1
ATOM 722 O O . ILE A 1 98 ? 3.653 -7.391 -14.833 1.00 95.25 98 ILE A O 1
ATOM 726 N N . VAL A 1 99 ? 4.576 -5.572 -13.853 1.00 91.75 99 VAL A N 1
ATOM 727 C CA . VAL A 1 99 ? 3.336 -4.944 -13.375 1.00 91.75 99 VAL A CA 1
ATOM 728 C C . VAL A 1 99 ? 3.213 -3.498 -13.824 1.00 91.75 99 VAL A C 1
ATOM 730 O O . VAL A 1 99 ? 4.210 -2.750 -13.713 1.00 91.75 99 VAL A O 1
#

Foldseek 3Di:
DFWFKKAADQVPPPQWDDFPNDIDGDHGVGIDTDDPNRRVRVVVVVIGTQDPDPPAAEEAPVPPDPDDDFQRWYHHVNVRHIWTHRRPATADPVPRHGD